Protein AF-A0A8T4RP47-F1 (afdb_monomer)

Foldseek 3Di:
DDPVVVVVVVVVVVVVVVVVVVVVVVVVVVVVPPPPPPVVVVVVQQQPDQQCCPAGLVQAPQANPHRPADADSNRDHPDRDDDDSNPPDD

Sequence (90 aa):
MDKKAMAMEFVIGMIILIVALITIILIYRSTLTDSGENLRQTQYDAFNDCDNDGVPNIRDRCCGTPTGDKVDLAGCSGRNDEQHTCCAKK

pLDDT: mean 78.77, std 13.99, range [42.34, 95.56]

Radius of gyration: 27.84 Å; Cα contacts (8 Å, |Δi|>4): 82; chains: 1; bounding box: 52×18×78 Å

Secondary structure (DSSP, 8-state):
--HHHHHHHHHHHHHHHHHHHHHHHHHHHHHHSTTSTHHHHHHHHHHS-SS-SSS-TTT-SSTTPPTTS---TTS--SS------TTS--

Mean predicted aligned error: 13.4 Å

Solvent-accessible surface area (backbone atoms only — not comparable to full-atom values): 5383 Å² total; per-residue (Å²): 133,62,70,66,59,60,51,48,55,54,52,52,53,52,51,53,52,52,51,51,51,51,50,51,52,54,51,54,54,63,70,65,59,80,82,64,69,70,74,60,49,60,61,52,53,32,73,36,50,72,48,54,50,83,40,36,45,74,53,35,74,28,33,72,36,59,61,81,52,76,48,50,96,37,26,41,38,97,68,87,53,77,85,57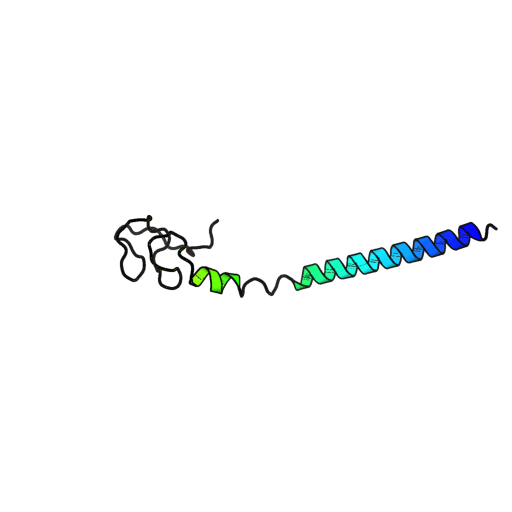,70,64,72,82,77,127

Structure (mmCIF, N/CA/C/O backbone):
data_AF-A0A8T4RP47-F1
#
_entry.id   AF-A0A8T4RP47-F1
#
loop_
_atom_site.group_PDB
_atom_site.id
_atom_site.type_symbol
_atom_site.label_atom_id
_atom_site.label_alt_id
_atom_site.label_comp_id
_atom_site.label_asym_id
_atom_site.label_entity_id
_atom_site.label_seq_id
_atom_site.pdbx_PDB_ins_code
_atom_site.Cartn_x
_atom_site.Cartn_y
_atom_site.Cartn_z
_atom_site.occupancy
_atom_site.B_iso_or_equiv
_atom_site.auth_seq_id
_atom_site.auth_comp_id
_atom_site.auth_asym_id
_atom_site.auth_atom_id
_atom_site.pdbx_PDB_model_num
ATOM 1 N N . MET A 1 1 ? 38.395 3.003 -51.844 1.00 58.91 1 MET A N 1
ATOM 2 C CA . MET A 1 1 ? 37.053 3.141 -51.236 1.00 58.91 1 MET A CA 1
ATOM 3 C C . MET A 1 1 ? 36.747 1.841 -50.527 1.00 58.91 1 MET A C 1
ATOM 5 O O . MET A 1 1 ? 36.327 0.874 -51.160 1.00 58.91 1 MET A O 1
ATOM 9 N N . ASP A 1 2 ? 37.071 1.782 -49.241 1.00 68.56 2 ASP A N 1
ATOM 10 C CA . ASP A 1 2 ? 37.017 0.537 -48.487 1.00 68.56 2 ASP A CA 1
ATOM 11 C C . ASP A 1 2 ? 35.565 0.181 -48.199 1.00 68.56 2 ASP A C 1
ATOM 13 O O . ASP A 1 2 ? 34.897 0.789 -47.367 1.00 68.56 2 ASP A O 1
ATOM 17 N N . LYS A 1 3 ? 35.065 -0.839 -48.902 1.00 70.25 3 LYS A N 1
ATOM 18 C CA . LYS A 1 3 ? 33.702 -1.370 -48.741 1.00 70.25 3 LYS A CA 1
ATOM 19 C C . LYS A 1 3 ? 33.393 -1.759 -47.285 1.00 70.25 3 LYS A C 1
ATOM 21 O O . LYS A 1 3 ? 32.233 -1.795 -46.893 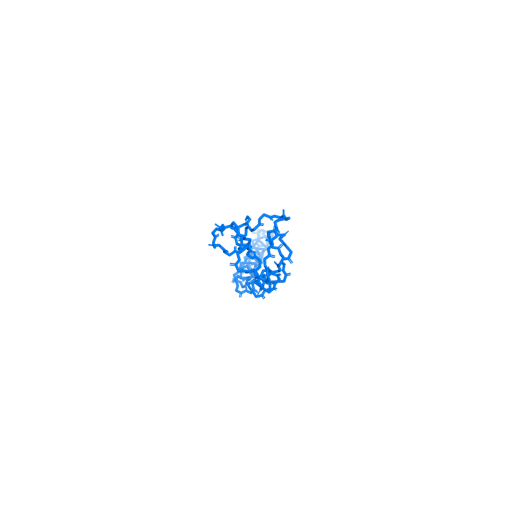1.00 70.25 3 LYS A O 1
ATOM 26 N N . LYS A 1 4 ? 34.435 -2.003 -46.478 1.00 71.94 4 LYS A N 1
ATOM 27 C CA . LYS A 1 4 ? 34.340 -2.269 -45.037 1.00 71.94 4 LYS A CA 1
ATOM 28 C C . LYS A 1 4 ? 33.993 -1.030 -44.209 1.00 71.94 4 LYS A C 1
ATOM 30 O O . LYS A 1 4 ? 33.232 -1.160 -43.260 1.00 71.94 4 LYS A O 1
ATOM 35 N N . ALA A 1 5 ? 34.482 0.152 -44.584 1.00 74.88 5 ALA A N 1
ATOM 36 C CA . ALA A 1 5 ? 34.139 1.401 -43.906 1.00 74.88 5 ALA A CA 1
ATOM 37 C C . ALA A 1 5 ? 32.666 1.766 -44.146 1.00 74.88 5 ALA A C 1
ATOM 39 O O . ALA A 1 5 ? 31.949 2.079 -43.206 1.00 74.88 5 ALA A O 1
ATOM 40 N N . MET A 1 6 ? 32.184 1.594 -45.383 1.00 70.50 6 MET A N 1
ATOM 41 C CA . MET A 1 6 ? 30.770 1.801 -45.723 1.00 70.50 6 MET A CA 1
ATOM 42 C C . MET A 1 6 ? 29.855 0.862 -44.918 1.00 70.50 6 MET A C 1
ATOM 44 O O . MET A 1 6 ? 28.833 1.296 -44.404 1.00 70.50 6 MET A O 1
ATOM 48 N N . ALA A 1 7 ? 30.238 -0.411 -44.751 1.00 78.81 7 ALA A N 1
ATOM 49 C CA . ALA A 1 7 ? 29.473 -1.374 -43.958 1.00 78.81 7 ALA A CA 1
ATOM 50 C C . ALA A 1 7 ? 29.465 -1.059 -42.449 1.00 78.81 7 ALA A C 1
ATOM 52 O O . ALA A 1 7 ? 28.446 -1.287 -41.800 1.00 78.81 7 ALA A O 1
ATOM 53 N N . MET A 1 8 ? 30.558 -0.524 -41.887 1.00 83.25 8 MET A N 1
ATOM 54 C CA . MET A 1 8 ? 30.599 -0.146 -40.467 1.00 83.25 8 MET A CA 1
ATOM 55 C C . MET A 1 8 ? 29.647 1.009 -40.143 1.00 83.25 8 MET A C 1
ATOM 57 O O . MET A 1 8 ? 28.946 0.933 -39.140 1.00 83.25 8 MET A O 1
ATOM 61 N N . GLU A 1 9 ? 29.532 2.014 -41.011 1.00 86.50 9 GLU A N 1
ATOM 62 C CA . GLU A 1 9 ? 28.601 3.135 -40.803 1.00 86.50 9 GLU A CA 1
ATOM 63 C C . GLU A 1 9 ? 27.124 2.691 -40.829 1.00 86.50 9 GLU A C 1
ATOM 65 O O . GLU A 1 9 ? 26.323 3.144 -40.012 1.00 86.50 9 GLU A O 1
ATOM 70 N N . PHE A 1 10 ? 26.753 1.733 -41.692 1.00 90.31 10 PHE A N 1
ATOM 71 C CA . PHE A 1 10 ? 25.396 1.161 -41.686 1.00 90.31 10 PHE A CA 1
ATOM 72 C C . PHE A 1 10 ? 25.104 0.361 -40.411 1.00 90.31 10 PHE A C 1
ATOM 74 O O . PHE A 1 10 ? 24.002 0.445 -39.869 1.00 90.31 10 PHE A O 1
ATOM 81 N N . VAL A 1 11 ? 26.081 -0.401 -39.912 1.00 90.31 11 VAL A N 1
ATOM 82 C CA . VAL A 1 11 ? 25.933 -1.179 -38.673 1.00 90.31 11 VAL A CA 1
ATOM 83 C C . VAL A 1 11 ? 25.815 -0.253 -37.461 1.00 90.31 11 VAL A C 1
ATOM 85 O O . VAL A 1 11 ? 24.934 -0.455 -36.628 1.00 90.31 11 VAL A O 1
ATOM 88 N N . ILE A 1 12 ? 26.635 0.799 -37.391 1.00 91.19 12 ILE A N 1
ATOM 89 C CA . ILE A 1 12 ? 26.561 1.820 -36.338 1.00 91.19 12 ILE A CA 1
ATOM 90 C C . ILE A 1 12 ? 25.199 2.526 -36.377 1.00 91.19 12 ILE A C 1
ATOM 92 O O . ILE A 1 12 ? 24.550 2.657 -35.339 1.00 91.19 12 ILE A O 1
ATOM 96 N N . GLY A 1 13 ? 24.708 2.894 -37.565 1.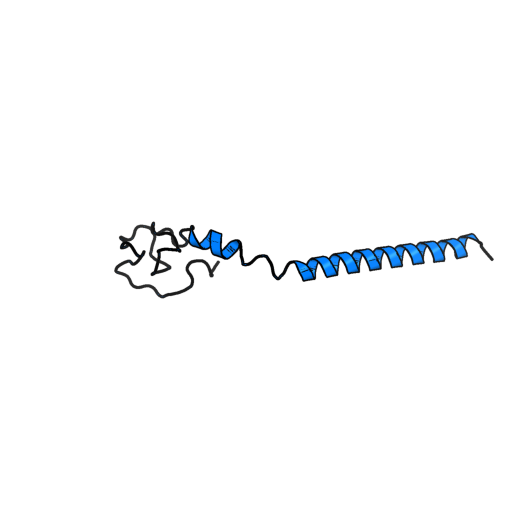00 91.62 13 GLY A N 1
ATOM 97 C CA . GLY A 1 13 ? 23.380 3.491 -37.732 1.00 91.62 13 GLY A CA 1
ATOM 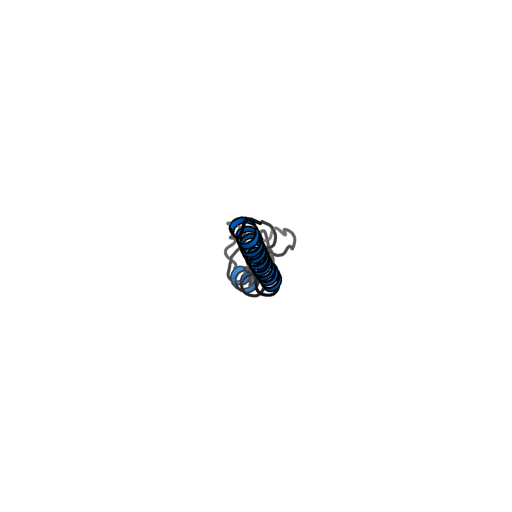98 C C . GLY A 1 13 ? 22.238 2.588 -37.250 1.00 91.62 13 GLY A C 1
ATOM 99 O O . GLY A 1 13 ? 21.331 3.054 -36.561 1.00 91.62 13 GLY A O 1
ATOM 100 N N . MET A 1 14 ? 22.301 1.285 -37.541 1.00 93.12 14 MET A N 1
ATOM 101 C CA . MET A 1 14 ? 21.306 0.313 -37.067 1.00 93.12 14 MET A CA 1
ATOM 102 C C . MET A 1 14 ? 21.350 0.137 -35.547 1.00 93.12 14 MET A C 1
ATOM 104 O O . MET A 1 14 ? 20.301 0.075 -34.911 1.00 93.12 14 MET A O 1
ATOM 108 N N . ILE A 1 15 ? 22.541 0.111 -34.945 1.00 94.25 15 ILE A N 1
ATOM 109 C CA . ILE A 1 15 ? 22.698 0.020 -33.486 1.00 94.25 15 ILE A CA 1
ATOM 110 C C . ILE A 1 15 ? 22.121 1.266 -32.806 1.00 94.25 15 ILE A C 1
ATOM 112 O O . ILE A 1 15 ? 21.371 1.132 -31.843 1.00 94.25 15 ILE A O 1
ATOM 116 N N . ILE A 1 16 ? 22.403 2.467 -33.320 1.00 94.88 16 ILE A N 1
ATOM 117 C CA . ILE A 1 16 ? 21.869 3.724 -32.769 1.00 94.88 16 ILE A CA 1
ATOM 118 C C . ILE A 1 16 ? 20.340 3.752 -32.862 1.00 94.88 16 ILE A C 1
ATOM 120 O O . ILE A 1 16 ? 19.679 4.119 -31.892 1.00 94.88 16 ILE A O 1
ATOM 124 N N . LEU A 1 17 ? 19.768 3.314 -33.988 1.00 94.88 17 LEU A N 1
ATOM 125 C CA . LEU A 1 17 ? 18.318 3.226 -34.162 1.00 94.88 17 LEU A CA 1
ATOM 126 C C . LEU A 1 17 ? 17.690 2.229 -33.178 1.00 94.88 17 LEU A C 1
ATOM 128 O O . LEU A 1 17 ? 16.689 2.543 -32.542 1.00 94.88 17 LEU A O 1
ATOM 132 N N . ILE A 1 18 ? 18.290 1.050 -33.009 1.00 95.56 18 ILE A N 1
ATOM 133 C CA . ILE A 1 18 ? 17.809 0.031 -32.068 1.00 95.56 18 ILE A CA 1
ATOM 134 C C . ILE A 1 18 ? 17.888 0.546 -30.627 1.00 95.56 18 ILE A C 1
ATOM 136 O O . ILE A 1 18 ? 16.920 0.414 -29.882 1.00 95.56 18 ILE A O 1
ATOM 140 N N . VAL A 1 19 ? 19.000 1.175 -30.238 1.00 95.50 19 VAL A N 1
ATOM 14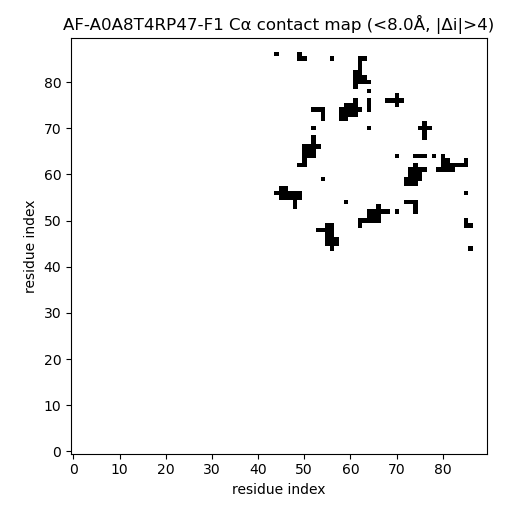1 C CA . VAL A 1 19 ? 19.168 1.762 -28.901 1.00 95.50 19 VAL A CA 1
ATOM 142 C C . VAL A 1 19 ? 18.143 2.869 -28.665 1.00 95.50 19 VAL A C 1
ATOM 144 O O . VAL A 1 19 ? 17.515 2.875 -27.612 1.00 95.50 19 VAL A O 1
ATOM 147 N N . ALA A 1 20 ? 17.908 3.750 -29.641 1.00 95.50 20 ALA A N 1
ATOM 148 C CA . ALA A 1 20 ? 16.897 4.800 -29.548 1.00 95.50 20 ALA A CA 1
ATOM 149 C C . ALA A 1 20 ? 15.475 4.233 -29.409 1.00 95.50 20 ALA A C 1
ATOM 151 O O . ALA A 1 20 ? 14.690 4.714 -28.600 1.00 95.50 20 ALA A O 1
ATOM 152 N N . LEU A 1 21 ? 15.134 3.181 -30.156 1.00 95.25 21 LEU A N 1
ATOM 153 C CA . LEU A 1 21 ? 13.829 2.530 -30.035 1.00 95.25 21 LEU A CA 1
ATOM 154 C C . LEU A 1 21 ? 13.668 1.845 -28.673 1.00 95.25 21 LEU A C 1
ATOM 156 O O . LEU A 1 21 ? 12.623 1.984 -28.043 1.00 95.25 21 LEU A O 1
ATOM 160 N N . ILE A 1 22 ? 14.704 1.159 -28.182 1.00 94.31 22 ILE A N 1
ATOM 161 C CA . ILE A 1 22 ? 14.696 0.533 -26.854 1.00 94.31 22 ILE A CA 1
ATOM 162 C C . ILE A 1 22 ? 14.531 1.593 -25.761 1.00 94.31 22 ILE A C 1
ATOM 164 O O . ILE A 1 22 ? 13.697 1.418 -24.875 1.00 94.31 22 ILE A O 1
ATOM 168 N N . THR A 1 23 ? 15.268 2.705 -25.817 1.00 92.88 23 THR A N 1
ATOM 169 C CA . THR A 1 23 ? 15.146 3.773 -24.814 1.00 92.88 23 THR A CA 1
ATOM 170 C C . THR A 1 23 ? 13.774 4.439 -24.864 1.00 92.88 23 THR A C 1
ATOM 172 O O . THR A 1 23 ? 13.167 4.617 -23.812 1.00 92.88 23 THR A O 1
ATOM 175 N N . ILE A 1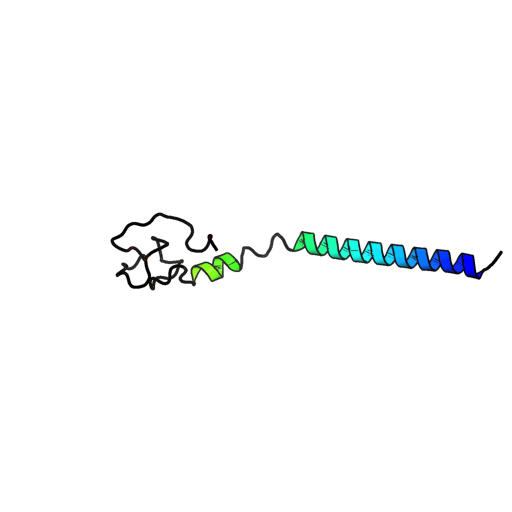 24 ? 13.229 4.718 -26.052 1.00 91.94 24 ILE A N 1
ATOM 176 C CA . ILE A 1 24 ? 11.867 5.252 -26.221 1.00 91.94 24 ILE A CA 1
ATOM 177 C C . ILE A 1 24 ? 10.820 4.294 -25.632 1.00 91.94 24 ILE A C 1
ATOM 179 O O . ILE A 1 24 ? 9.924 4.739 -24.915 1.00 91.94 24 ILE A O 1
ATOM 183 N N . ILE A 1 25 ? 10.946 2.983 -25.869 1.00 91.38 25 ILE A N 1
ATOM 184 C CA . ILE A 1 25 ? 10.045 1.965 -25.301 1.00 91.38 25 ILE A CA 1
ATOM 185 C C . ILE A 1 25 ? 10.128 1.954 -23.769 1.00 91.38 25 ILE A C 1
ATOM 187 O O . ILE A 1 25 ? 9.096 1.914 -23.100 1.00 91.38 25 ILE A O 1
ATOM 191 N N . LEU A 1 26 ? 11.334 2.002 -23.194 1.00 89.62 26 LEU A N 1
ATOM 192 C CA . LEU A 1 26 ? 11.524 2.006 -21.739 1.00 89.62 26 LEU A CA 1
ATOM 193 C C . LEU A 1 26 ? 10.983 3.287 -21.087 1.00 89.62 26 LEU A C 1
ATOM 195 O O . LEU A 1 26 ? 10.320 3.206 -20.052 1.00 89.62 26 LEU A O 1
ATOM 199 N N . ILE A 1 27 ? 11.187 4.445 -21.721 1.00 86.62 27 ILE A N 1
ATOM 200 C CA . ILE A 1 27 ? 10.619 5.726 -21.280 1.00 86.62 27 ILE A CA 1
ATOM 201 C C . ILE A 1 27 ? 9.088 5.658 -21.314 1.00 86.62 27 ILE A C 1
ATOM 203 O O . ILE A 1 27 ? 8.438 5.963 -20.315 1.00 86.62 27 ILE A O 1
ATOM 207 N N . TYR A 1 28 ? 8.494 5.175 -22.407 1.00 87.81 28 TYR A N 1
ATOM 208 C CA . TYR A 1 28 ? 7.039 5.066 -22.524 1.00 87.81 28 TYR A CA 1
ATOM 209 C C . TYR A 1 28 ? 6.431 4.115 -21.477 1.00 87.81 28 TYR A C 1
ATOM 211 O O . TYR A 1 28 ? 5.389 4.415 -20.890 1.00 87.81 28 TYR A O 1
ATOM 219 N N . ARG A 1 29 ? 7.109 3.002 -21.157 1.00 85.81 29 ARG A N 1
ATOM 220 C CA . ARG A 1 29 ? 6.694 2.105 -20.062 1.00 85.81 29 ARG A CA 1
ATOM 221 C C . ARG A 1 29 ? 6.716 2.798 -18.702 1.00 85.81 29 ARG A C 1
ATOM 223 O O . ARG A 1 29 ? 5.775 2.604 -17.941 1.00 85.81 29 ARG A O 1
ATOM 230 N N . SER A 1 30 ? 7.737 3.611 -18.423 1.00 73.25 30 SER A N 1
ATOM 231 C CA . SER A 1 30 ? 7.827 4.362 -17.162 1.00 73.25 30 SER A CA 1
ATOM 232 C C . SER A 1 30 ? 6.712 5.404 -17.005 1.00 73.25 30 SER A C 1
ATOM 234 O O . SER A 1 30 ? 6.242 5.634 -15.897 1.00 73.25 30 SER A O 1
ATOM 236 N N . THR A 1 31 ? 6.212 5.975 -18.109 1.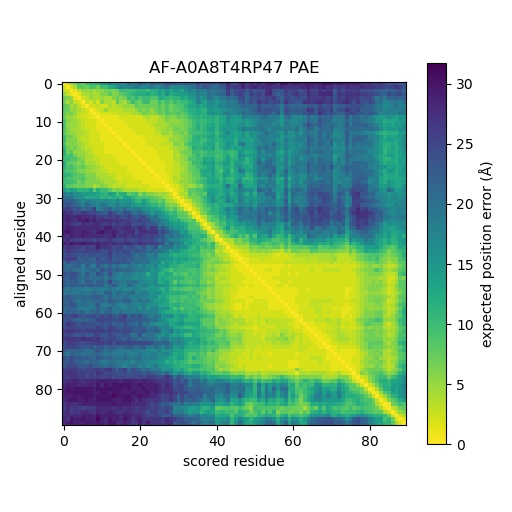00 67.81 31 THR A N 1
ATOM 237 C CA . THR A 1 31 ? 5.108 6.953 -18.074 1.00 67.81 31 THR A CA 1
ATOM 238 C C . THR A 1 31 ? 3.715 6.334 -17.922 1.00 67.81 31 THR A C 1
ATOM 240 O O . THR A 1 31 ? 2.773 7.039 -17.575 1.00 67.81 31 THR A O 1
ATOM 243 N N . LEU A 1 32 ? 3.555 5.029 -18.167 1.00 64.25 32 LEU A N 1
ATOM 244 C CA . LEU A 1 32 ? 2.267 4.336 -18.017 1.00 64.25 32 LEU A CA 1
ATOM 245 C C . LEU A 1 32 ? 2.057 3.727 -16.621 1.00 64.25 32 LEU A C 1
ATOM 247 O O . LEU A 1 32 ? 0.940 3.328 -16.298 1.00 64.25 32 LEU A O 1
ATOM 251 N N . THR A 1 33 ? 3.096 3.650 -15.788 1.00 60.28 33 THR A N 1
ATOM 252 C CA . THR A 1 33 ? 3.024 3.022 -14.457 1.00 60.28 33 THR A CA 1
ATOM 253 C C . THR A 1 33 ? 2.541 3.944 -13.332 1.00 60.28 33 THR A C 1
ATOM 255 O O . THR A 1 33 ? 2.300 3.455 -12.236 1.00 60.28 33 THR A O 1
ATOM 258 N N . ASP A 1 34 ? 2.317 5.237 -13.579 1.00 58.41 34 ASP A N 1
ATOM 259 C CA . ASP A 1 34 ? 2.052 6.218 -12.505 1.00 58.41 34 ASP A CA 1
ATOM 260 C C . ASP A 1 34 ? 0.559 6.439 -12.170 1.00 58.41 34 ASP A C 1
ATOM 262 O O . ASP A 1 34 ? 0.201 7.240 -11.315 1.00 58.41 34 ASP A O 1
ATOM 266 N N . SER A 1 35 ? -0.355 5.730 -12.841 1.00 66.62 35 SER A N 1
ATOM 267 C CA . SER A 1 35 ? -1.811 5.900 -12.648 1.00 66.62 35 SER A CA 1
ATOM 268 C C . SER A 1 35 ? -2.516 4.682 -12.039 1.00 66.62 35 SER A C 1
ATOM 270 O O . SER A 1 35 ? -3.728 4.710 -11.833 1.00 66.62 35 SER A O 1
ATOM 272 N N . GLY A 1 36 ? -1.772 3.615 -11.722 1.00 55.62 36 GLY A N 1
ATOM 273 C CA . GLY A 1 36 ? -2.343 2.333 -11.294 1.00 55.62 36 GLY A CA 1
ATOM 274 C C . GLY A 1 36 ? -2.044 1.888 -9.859 1.00 55.62 36 GLY A C 1
ATOM 275 O O . GLY A 1 36 ? -2.726 0.992 -9.366 1.00 55.62 36 GLY A O 1
ATOM 276 N N . GLU A 1 37 ? -1.068 2.477 -9.163 1.00 59.62 37 GLU A N 1
ATOM 277 C CA . GLU A 1 37 ? -0.593 1.931 -7.875 1.00 59.62 37 GLU A CA 1
ATOM 278 C C . GLU A 1 37 ? -1.296 2.479 -6.622 1.00 59.62 37 GLU A C 1
ATOM 280 O O . GLU A 1 37 ? -0.984 2.066 -5.511 1.00 59.62 37 GLU A O 1
ATOM 285 N N . ASN A 1 38 ? -2.320 3.327 -6.761 1.00 59.44 38 ASN A N 1
ATOM 286 C CA . ASN A 1 38 ? -3.042 3.867 -5.596 1.00 59.44 38 ASN A CA 1
ATOM 287 C C . ASN A 1 38 ? -4.328 3.093 -5.215 1.00 59.44 38 ASN A C 1
ATOM 289 O O . ASN A 1 38 ? -4.937 3.343 -4.178 1.00 59.44 38 ASN A O 1
ATOM 293 N N . LEU A 1 39 ? -4.740 2.105 -6.019 1.00 60.31 39 LEU A N 1
ATOM 294 C CA . LEU A 1 39 ? -5.943 1.291 -5.755 1.00 60.31 39 LEU A CA 1
ATOM 295 C C . LEU A 1 39 ? -5.666 0.011 -4.953 1.00 60.31 39 LEU A C 1
ATOM 297 O O . LEU A 1 39 ? -6.601 -0.596 -4.440 1.00 60.31 39 LEU A O 1
ATOM 301 N N . ARG A 1 40 ? -4.400 -0.413 -4.834 1.00 57.81 40 ARG A N 1
ATOM 302 C CA . ARG A 1 40 ? -4.016 -1.550 -3.974 1.00 57.81 40 ARG A CA 1
ATOM 303 C C . ARG A 1 40 ? -3.468 -1.130 -2.619 1.00 57.81 40 ARG A C 1
ATOM 305 O O . ARG A 1 40 ? -3.643 -1.874 -1.661 1.00 57.81 40 ARG A O 1
ATOM 312 N N . GLN A 1 41 ? -2.859 0.050 -2.533 1.00 60.12 41 GLN A N 1
ATOM 313 C CA . GLN A 1 41 ? -2.277 0.530 -1.284 1.00 60.12 41 GLN A CA 1
ATOM 314 C C . GLN A 1 41 ? -3.371 0.947 -0.290 1.00 60.12 41 GLN A C 1
ATOM 316 O O . GLN A 1 41 ? -3.437 0.426 0.816 1.00 60.12 41 GLN A O 1
ATOM 321 N N . THR A 1 42 ? -4.341 1.744 -0.742 1.00 59.47 42 THR A N 1
ATOM 322 C CA . THR A 1 42 ? -5.468 2.215 0.084 1.00 59.47 42 THR A CA 1
ATOM 323 C C . THR A 1 42 ? -6.352 1.090 0.629 1.00 59.47 42 THR A C 1
ATOM 325 O O . THR A 1 42 ? -6.881 1.198 1.734 1.00 59.47 42 THR A O 1
ATOM 328 N N . GLN A 1 43 ? -6.500 -0.012 -0.112 1.00 66.62 43 GLN A N 1
ATOM 329 C CA . GLN A 1 43 ? -7.288 -1.155 0.346 1.00 66.62 43 GLN A CA 1
ATOM 330 C C . GLN A 1 43 ? -6.529 -2.032 1.352 1.00 66.62 43 GLN A C 1
ATOM 332 O O . GLN A 1 43 ? -7.159 -2.601 2.239 1.00 66.62 43 GLN A O 1
ATOM 337 N N . TYR A 1 44 ? -5.202 -2.146 1.234 1.00 71.06 44 TYR A N 1
ATOM 338 C CA . TYR A 1 44 ? -4.379 -2.901 2.183 1.00 71.06 44 TYR A CA 1
ATOM 339 C C . TYR A 1 44 ? -4.214 -2.148 3.508 1.00 71.06 44 TYR A C 1
ATOM 341 O O . TYR A 1 44 ? -4.361 -2.738 4.578 1.00 71.06 44 TYR A O 1
ATOM 349 N N . ASP A 1 45 ? -4.015 -0.832 3.436 1.00 74.75 45 ASP A N 1
ATOM 350 C CA . ASP A 1 45 ? -3.857 0.019 4.614 1.00 74.75 45 ASP A CA 1
ATOM 351 C C . ASP A 1 45 ? -5.128 0.028 5.477 1.00 74.75 45 ASP A C 1
ATOM 353 O O . ASP A 1 45 ? -5.035 0.033 6.699 1.00 74.75 45 ASP A O 1
ATOM 357 N N . ALA A 1 46 ? -6.317 -0.066 4.872 1.00 79.44 46 ALA A N 1
ATOM 358 C CA . ALA A 1 46 ? -7.587 -0.107 5.599 1.00 79.44 46 ALA A CA 1
ATOM 359 C C . ALA A 1 46 ? -7.719 -1.322 6.543 1.00 79.44 46 ALA A C 1
ATOM 361 O O . ALA A 1 46 ? -8.310 -1.209 7.616 1.00 79.44 46 ALA A O 1
ATOM 362 N N . PHE A 1 47 ? -7.186 -2.487 6.164 1.00 86.88 47 PHE A N 1
ATOM 363 C CA . PHE A 1 47 ? -7.242 -3.692 7.005 1.00 86.88 47 PHE A CA 1
ATOM 364 C C . PHE A 1 47 ? -6.067 -3.815 7.978 1.00 86.88 47 PHE A C 1
ATOM 366 O O . PHE A 1 47 ? -6.124 -4.656 8.874 1.00 86.88 47 PHE A O 1
ATOM 373 N N . ASN A 1 48 ? -5.019 -3.011 7.804 1.00 88.88 48 ASN A N 1
ATOM 374 C CA . ASN A 1 48 ? -3.905 -2.952 8.738 1.00 88.88 48 ASN A CA 1
ATOM 375 C C . ASN A 1 48 ? -4.296 -2.183 10.016 1.00 88.88 48 ASN A C 1
ATOM 377 O O . ASN A 1 48 ? -5.299 -1.475 10.035 1.00 88.88 48 ASN A O 1
ATOM 381 N N . ASP A 1 49 ? -3.490 -2.315 11.062 1.00 89.38 49 ASP A N 1
ATOM 382 C CA . ASP A 1 49 ? -3.537 -1.513 12.288 1.00 89.38 49 ASP A CA 1
ATOM 383 C C . ASP A 1 49 ? -2.180 -0.788 12.384 1.00 89.38 49 ASP A C 1
ATOM 385 O O . ASP A 1 49 ? -1.129 -1.432 12.451 1.00 89.38 49 ASP A O 1
ATOM 389 N N . CYS A 1 50 ? -2.171 0.537 12.201 1.00 86.31 50 CYS A N 1
ATOM 390 C CA . CYS A 1 50 ? -0.928 1.292 11.990 1.00 86.31 50 CYS A CA 1
ATOM 391 C C . CYS A 1 50 ? -0.250 1.747 13.294 1.00 86.31 50 CYS A C 1
ATOM 393 O O . CYS A 1 50 ? 0.984 1.814 13.328 1.00 86.31 50 CYS A O 1
ATOM 395 N N . ASP A 1 51 ? -1.005 2.001 14.360 1.00 86.25 51 ASP A N 1
ATOM 396 C CA . ASP A 1 51 ? -0.495 2.317 15.703 1.00 86.25 51 ASP A CA 1
ATOM 397 C C . ASP A 1 51 ? -0.501 1.108 16.656 1.00 86.25 51 ASP A C 1
ATOM 399 O O . ASP A 1 51 ? 0.131 1.146 17.717 1.00 86.25 51 ASP A O 1
ATOM 403 N N . ASN A 1 52 ? -1.045 -0.024 16.204 1.00 89.88 52 ASN A N 1
ATOM 404 C CA . ASN A 1 52 ? -1.084 -1.294 16.922 1.00 89.88 52 ASN A CA 1
ATOM 405 C C . ASN A 1 52 ? -1.838 -1.179 18.250 1.00 89.88 52 ASN A C 1
ATOM 407 O O . ASN A 1 52 ? -1.420 -1.761 19.258 1.00 89.88 52 ASN A O 1
ATOM 411 N N . ASP A 1 53 ? -2.925 -0.415 18.268 1.00 88.94 53 ASP A N 1
ATOM 412 C CA . ASP A 1 53 ? -3.791 -0.269 19.437 1.00 88.94 53 ASP A CA 1
ATOM 413 C C . ASP A 1 53 ? -4.848 -1.387 19.556 1.00 88.94 53 ASP A C 1
ATOM 415 O O . ASP A 1 53 ? -5.500 -1.536 20.596 1.00 88.94 53 ASP A O 1
ATOM 419 N N . GLY A 1 54 ? -4.957 -2.233 18.525 1.00 90.12 54 GLY A N 1
ATOM 420 C CA . GLY A 1 54 ? -5.896 -3.344 18.431 1.00 90.12 54 GLY A CA 1
ATOM 421 C C . GLY A 1 54 ? -7.134 -3.055 17.578 1.00 90.12 54 GLY A C 1
ATOM 422 O O . GLY A 1 54 ? -7.993 -3.940 17.456 1.00 90.12 54 GLY A O 1
ATOM 423 N N . VAL A 1 55 ? -7.246 -1.868 16.979 1.00 91.25 55 VAL A N 1
ATOM 424 C CA . VAL A 1 55 ? -8.346 -1.452 16.108 1.00 91.25 55 VAL A CA 1
ATOM 425 C C . VAL A 1 55 ? -7.821 -1.217 14.683 1.00 91.25 55 VAL A C 1
ATOM 427 O O . VAL A 1 55 ? -7.008 -0.340 14.441 1.00 91.25 55 VAL A O 1
ATOM 430 N N . PRO A 1 56 ? -8.301 -1.973 13.675 1.00 90.44 56 PRO A N 1
ATOM 431 C CA . PRO A 1 56 ? -7.871 -1.764 12.293 1.00 90.44 56 PRO A CA 1
ATOM 432 C C . PRO A 1 56 ? -8.226 -0.362 11.785 1.00 90.44 56 PRO A C 1
ATOM 434 O O . PRO A 1 56 ? -9.316 0.135 12.077 1.00 90.44 56 PRO A O 1
ATOM 437 N N . ASN A 1 57 ? -7.398 0.201 10.904 1.00 87.94 57 ASN A N 1
ATOM 438 C CA . ASN A 1 57 ? -7.528 1.565 10.370 1.00 87.94 57 ASN A CA 1
ATOM 439 C C . ASN A 1 57 ? -8.903 1.868 9.744 1.00 87.94 57 ASN A C 1
ATOM 441 O O . ASN A 1 57 ? -9.366 3.002 9.759 1.00 87.94 57 ASN A O 1
ATOM 445 N N . ILE A 1 58 ? -9.593 0.867 9.181 1.00 87.19 58 ILE A N 1
ATOM 446 C CA . ILE A 1 58 ? -10.961 1.028 8.647 1.00 87.19 58 ILE A CA 1
ATOM 447 C C . ILE A 1 58 ? -12.010 1.342 9.731 1.00 87.19 58 ILE A C 1
ATOM 449 O O . ILE A 1 58 ? -13.118 1.774 9.412 1.00 87.19 58 ILE A O 1
ATOM 453 N N . ARG A 1 59 ? -11.700 1.082 11.005 1.00 89.06 59 ARG A N 1
ATOM 454 C CA . ARG A 1 59 ? -12.570 1.326 12.168 1.00 89.06 59 ARG A CA 1
ATOM 455 C C . ARG A 1 59 ? -11.980 2.309 13.170 1.00 89.06 59 ARG A C 1
ATOM 457 O O . ARG A 1 59 ? -12.742 2.834 13.981 1.00 89.06 59 ARG A O 1
ATOM 464 N N . ASP A 1 60 ? -10.678 2.533 13.113 1.00 88.88 60 ASP A N 1
ATOM 465 C CA . ASP A 1 60 ? -9.988 3.461 13.986 1.00 88.88 60 ASP A CA 1
ATOM 466 C C . ASP A 1 60 ? -10.260 4.919 13.566 1.00 88.88 60 ASP A C 1
ATOM 468 O O . ASP A 1 60 ? -10.117 5.315 12.407 1.00 88.88 60 ASP A O 1
ATOM 472 N N . ARG A 1 61 ? -10.746 5.711 14.523 1.00 87.00 61 ARG A N 1
ATOM 473 C CA . ARG A 1 61 ? -11.052 7.140 14.376 1.00 87.00 61 ARG A CA 1
ATOM 474 C C . ARG A 1 61 ? -9.991 8.030 15.023 1.00 87.00 61 ARG A C 1
ATOM 476 O O . ARG A 1 61 ? -10.068 9.251 14.854 1.00 87.00 61 ARG A O 1
ATOM 483 N N . CYS A 1 62 ? -9.061 7.453 15.774 1.00 88.75 62 CYS A N 1
ATOM 484 C CA . CYS A 1 62 ? -8.119 8.140 16.637 1.00 88.75 62 CYS A CA 1
ATOM 485 C C . CYS A 1 62 ? -6.702 7.605 16.414 1.00 88.75 62 CYS A C 1
ATOM 487 O O . CYS A 1 62 ? -6.156 6.919 17.261 1.00 88.75 62 CYS A O 1
ATOM 489 N N . CYS A 1 63 ? -6.080 7.996 15.303 1.00 85.06 63 CYS A N 1
ATOM 490 C CA . CYS A 1 63 ? -4.730 7.544 14.995 1.00 85.06 63 CYS A CA 1
ATOM 491 C C . CYS A 1 63 ? -3.698 7.971 16.048 1.00 85.06 63 CYS A C 1
ATOM 493 O O . CYS A 1 63 ? -3.715 9.103 16.540 1.00 85.06 63 CYS A O 1
ATOM 495 N N . GLY A 1 64 ? -2.701 7.118 16.256 1.00 83.81 64 GLY A N 1
ATOM 496 C CA . GLY A 1 64 ? -1.586 7.369 17.160 1.00 83.81 64 GLY A CA 1
ATOM 497 C C . GLY A 1 64 ? -1.884 7.002 18.607 1.00 83.81 64 GLY A C 1
ATOM 498 O O . GLY A 1 64 ? -1.182 7.479 19.501 1.00 83.81 64 GLY A O 1
ATOM 499 N N . THR A 1 65 ? -2.885 6.161 18.856 1.00 86.75 65 THR A N 1
ATOM 500 C CA . THR A 1 65 ? -3.131 5.623 20.190 1.00 86.75 65 THR A CA 1
ATOM 501 C C . THR A 1 65 ? -1.941 4.784 20.659 1.00 86.75 65 THR A C 1
ATOM 503 O O . THR A 1 65 ? -1.441 3.914 19.943 1.00 86.75 65 THR A O 1
ATOM 506 N N . PRO A 1 66 ? -1.427 5.026 21.879 1.00 83.75 66 PRO A N 1
ATOM 507 C CA . PRO A 1 66 ? -0.318 4.240 22.391 1.00 83.75 66 PRO A CA 1
ATOM 508 C C . PRO A 1 66 ? -0.686 2.756 22.491 1.00 83.75 66 PRO A C 1
ATOM 510 O O . PRO A 1 66 ? -1.673 2.394 23.133 1.00 83.75 66 PRO A O 1
ATOM 513 N N . THR A 1 67 ? 0.156 1.880 21.938 1.00 83.12 67 THR A N 1
ATOM 514 C CA . THR A 1 67 ? -0.003 0.430 22.088 1.00 83.12 67 THR A CA 1
ATOM 515 C C . THR A 1 67 ? -0.159 0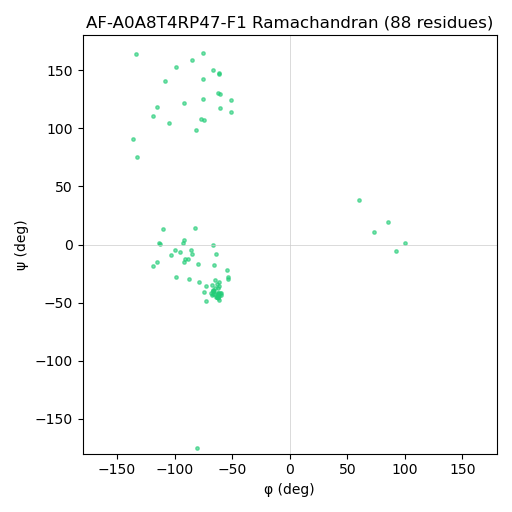.049 23.564 1.00 83.12 67 THR A C 1
ATOM 517 O O . THR A 1 67 ? 0.702 0.346 24.397 1.00 83.12 67 THR A O 1
ATOM 520 N N . GLY A 1 68 ? -1.245 -0.653 23.886 1.00 83.81 68 GLY A N 1
ATOM 521 C CA . GLY A 1 68 ? -1.549 -1.113 25.242 1.00 83.81 68 GLY A CA 1
ATOM 522 C C . GLY A 1 68 ? -2.424 -0.167 26.070 1.00 83.81 68 GLY A C 1
ATOM 523 O O . GLY A 1 68 ? -2.851 -0.559 27.161 1.00 83.81 68 GLY A O 1
ATOM 524 N N . ASP A 1 69 ? -2.741 1.030 25.567 1.00 86.81 69 ASP A N 1
ATOM 525 C CA . ASP A 1 69 ? -3.814 1.835 26.145 1.00 86.81 69 ASP A CA 1
ATOM 526 C C . ASP A 1 69 ? -5.174 1.156 25.923 1.00 86.81 69 ASP A C 1
ATOM 528 O O . ASP A 1 69 ? -5.402 0.414 24.968 1.00 86.81 69 ASP A O 1
ATOM 532 N N . LYS A 1 70 ? -6.106 1.387 26.854 1.00 89.06 70 LYS A N 1
ATOM 533 C CA . LYS A 1 70 ? -7.486 0.927 26.683 1.00 89.06 70 LYS A CA 1
ATOM 5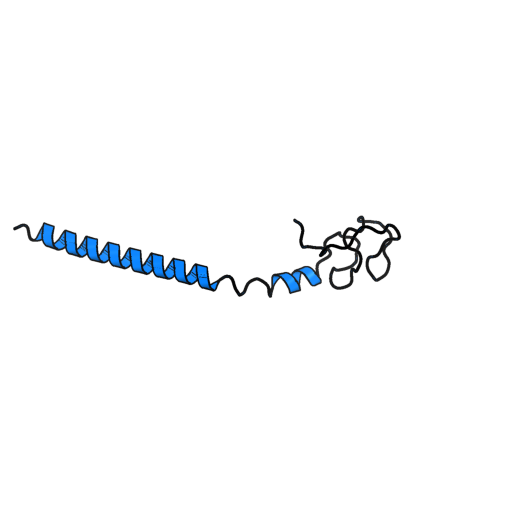34 C C . LYS A 1 70 ? -8.191 1.855 25.707 1.00 89.06 70 LYS A C 1
ATOM 536 O O . LYS A 1 70 ? -8.528 2.981 26.074 1.00 89.06 70 LYS A O 1
ATOM 541 N N . VAL A 1 71 ? -8.441 1.343 24.514 1.00 89.56 71 VAL A N 1
ATOM 542 C CA . VAL A 1 71 ? -9.202 2.026 23.472 1.00 89.56 71 VAL A CA 1
ATOM 543 C C . VAL A 1 71 ? -10.646 1.538 23.434 1.00 89.56 71 VAL A C 1
ATOM 545 O O . VAL A 1 71 ? -10.968 0.430 23.881 1.00 89.56 71 VAL A O 1
ATOM 548 N N . ASP A 1 72 ? -11.545 2.402 22.972 1.00 90.50 72 ASP A N 1
ATOM 549 C CA . ASP A 1 72 ? -12.934 2.038 22.717 1.00 90.50 72 ASP A CA 1
ATOM 550 C C . ASP A 1 72 ? -13.099 1.325 21.358 1.00 90.50 72 ASP A C 1
ATOM 552 O O . ASP A 1 72 ? -12.137 1.026 20.655 1.00 90.50 72 ASP A O 1
ATOM 556 N N . LEU A 1 73 ? -14.342 1.030 20.961 1.00 90.06 73 LEU A N 1
ATOM 557 C CA . LEU A 1 73 ? -14.630 0.351 19.685 1.00 90.06 73 LEU A CA 1
ATOM 558 C C . LEU A 1 73 ? -14.233 1.155 18.440 1.00 90.06 73 LEU A C 1
ATOM 560 O O . LEU A 1 73 ? -14.351 0.644 17.325 1.00 90.06 73 LEU A O 1
ATOM 564 N N . ALA A 1 74 ? -13.838 2.407 18.623 1.00 88.56 74 ALA A N 1
ATOM 565 C CA . ALA A 1 74 ? -13.398 3.291 17.572 1.00 88.56 74 ALA A CA 1
ATOM 566 C C . ALA A 1 74 ? -11.902 3.601 17.630 1.00 88.56 74 ALA A C 1
ATOM 568 O O . ALA A 1 74 ? -11.493 4.554 16.976 1.00 88.56 74 ALA A O 1
ATOM 569 N N . GLY A 1 75 ? -11.122 2.852 18.414 1.00 88.12 75 GLY A N 1
ATOM 570 C CA . GLY A 1 75 ? -9.681 3.084 18.548 1.00 88.12 75 GLY A CA 1
ATOM 571 C C . GLY A 1 75 ? -9.356 4.328 19.365 1.00 88.12 75 GLY A C 1
ATOM 572 O O . GLY A 1 75 ? -8.224 4.762 19.427 1.00 88.12 75 GLY A O 1
ATOM 573 N N . CYS A 1 76 ? -10.331 4.940 20.042 1.00 89.50 76 CYS A N 1
ATOM 574 C CA . CYS A 1 76 ? -10.072 6.153 20.802 1.00 89.50 76 CYS A CA 1
ATOM 575 C C . CYS A 1 76 ? -9.709 5.822 22.247 1.00 89.50 76 CYS A C 1
ATOM 577 O O . CYS A 1 76 ? -10.492 5.217 22.988 1.00 89.50 76 CYS A O 1
ATOM 579 N N . SER A 1 77 ? -8.523 6.264 22.664 1.00 86.94 77 SER A N 1
ATOM 580 C CA . SER A 1 77 ? -8.146 6.312 24.074 1.00 86.94 77 SER A CA 1
ATOM 581 C C . SER A 1 77 ? -8.662 7.612 24.713 1.00 86.94 77 SER A C 1
ATOM 583 O O . SER A 1 77 ? -8.909 8.610 24.037 1.00 86.94 77 SER A O 1
ATOM 585 N N . GLY A 1 78 ? -8.802 7.645 26.040 1.00 76.19 78 GLY A N 1
ATOM 586 C CA . GLY A 1 78 ? -9.128 8.882 26.768 1.00 76.19 78 GLY A CA 1
ATOM 587 C C . GLY A 1 78 ? -8.024 9.952 26.723 1.00 76.19 78 GLY A C 1
ATOM 588 O O . GLY A 1 78 ? -8.185 11.007 27.336 1.00 76.19 78 GLY A O 1
ATOM 589 N N . ARG A 1 79 ? -6.899 9.665 26.052 1.00 65.75 79 ARG A N 1
ATOM 590 C CA . ARG A 1 79 ? -5.816 10.592 25.732 1.00 65.75 79 ARG A CA 1
ATOM 591 C C . ARG A 1 79 ? -5.932 10.930 24.250 1.00 65.75 79 ARG A C 1
ATOM 593 O O . ARG A 1 79 ? -5.720 10.104 23.371 1.00 65.75 79 ARG A O 1
ATOM 600 N N . ASN A 1 80 ? -6.428 12.126 24.015 1.00 58.31 80 ASN A N 1
ATOM 601 C CA . ASN A 1 80 ? -6.789 12.646 22.713 1.00 58.31 80 ASN A CA 1
ATOM 602 C C . ASN A 1 80 ? -5.538 13.171 22.003 1.00 58.31 80 ASN A C 1
ATOM 604 O O . ASN A 1 80 ? -5.140 14.311 22.236 1.00 58.31 80 ASN A O 1
ATOM 608 N N . ASP A 1 81 ? -4.986 12.341 21.120 1.00 56.72 81 ASP A N 1
ATOM 609 C CA . ASP A 1 81 ? -3.852 12.666 20.260 1.00 56.72 81 ASP A CA 1
ATOM 610 C C . ASP A 1 81 ? -4.352 12.819 18.801 1.00 56.72 81 ASP A C 1
ATOM 612 O O . ASP A 1 81 ? -5.313 12.180 18.371 1.00 56.72 81 ASP A O 1
ATOM 616 N N . GLU A 1 82 ? -3.810 13.803 18.082 1.00 56.47 82 GLU A N 1
ATOM 617 C CA . GLU A 1 82 ? -4.459 14.467 16.942 1.00 56.47 82 GLU A CA 1
ATOM 618 C C . GLU A 1 82 ? -4.518 13.682 15.618 1.00 56.47 82 GLU A C 1
ATOM 620 O O . GLU A 1 82 ? -3.556 13.064 15.158 1.00 56.47 82 GLU A O 1
ATOM 625 N N . GLN A 1 83 ? -5.660 13.863 14.943 1.00 52.25 83 GLN A N 1
ATOM 626 C CA . GLN A 1 83 ? -6.029 13.333 13.631 1.00 52.25 83 GLN A CA 1
ATOM 627 C C . GLN A 1 83 ? -4.984 13.595 12.534 1.00 52.25 83 GLN A C 1
ATOM 629 O O . GLN A 1 83 ? -4.805 14.712 12.050 1.00 52.25 83 GLN A O 1
ATOM 634 N N . HIS A 1 84 ? -4.389 12.509 12.052 1.00 54.25 84 HIS A N 1
ATOM 635 C CA . HIS A 1 84 ? -3.696 12.399 10.771 1.00 54.25 84 HIS A CA 1
ATOM 636 C C . HIS A 1 84 ? -4.166 11.112 10.086 1.00 54.25 84 HIS A C 1
ATOM 638 O O . HIS A 1 84 ? -4.729 10.253 10.741 1.00 54.25 84 HIS A O 1
ATOM 644 N N . THR A 1 85 ? -3.948 10.930 8.784 1.00 59.16 85 THR A N 1
ATOM 645 C CA . THR A 1 85 ? -4.162 9.615 8.155 1.00 59.16 85 THR A CA 1
ATOM 646 C C . THR A 1 85 ? -3.242 8.585 8.821 1.00 59.16 85 THR A C 1
ATOM 648 O O . THR A 1 85 ? -2.023 8.739 8.715 1.00 59.16 85 THR A O 1
ATOM 651 N N . CYS A 1 86 ? -3.803 7.550 9.467 1.00 69.56 86 CYS A N 1
ATOM 652 C CA . CYS A 1 86 ? -3.066 6.651 10.372 1.00 69.56 86 CYS A CA 1
ATOM 653 C C . CYS A 1 86 ? -1.800 6.026 9.750 1.00 69.56 86 CYS A C 1
ATOM 655 O O . CYS A 1 86 ? -0.829 5.776 10.455 1.00 69.56 86 CYS A O 1
ATOM 657 N N . CYS A 1 87 ? -1.755 5.836 8.425 1.00 67.19 87 CYS A N 1
ATOM 658 C CA . CYS A 1 87 ? -0.606 5.234 7.734 1.00 67.19 87 CYS A CA 1
ATOM 659 C C . CYS A 1 87 ? 0.171 6.184 6.804 1.00 67.19 87 CYS A C 1
ATOM 661 O O . CYS A 1 87 ? 1.146 5.763 6.189 1.00 67.19 87 CYS A O 1
ATOM 663 N N . ALA A 1 88 ? -0.211 7.463 6.678 1.00 59.91 88 ALA A N 1
ATOM 664 C CA . ALA A 1 88 ? 0.421 8.376 5.710 1.00 59.91 88 ALA A CA 1
ATOM 665 C C . ALA A 1 88 ? 1.736 9.015 6.198 1.00 59.91 88 ALA A C 1
ATOM 667 O O . ALA A 1 88 ? 2.206 9.986 5.604 1.00 59.91 88 ALA A O 1
ATOM 668 N N . LYS A 1 89 ? 2.336 8.505 7.278 1.00 47.53 89 LYS A N 1
ATOM 669 C CA . LYS A 1 89 ? 3.656 8.934 7.748 1.00 47.53 89 LYS A CA 1
ATOM 670 C C . LYS A 1 89 ? 4.502 7.728 8.144 1.00 47.53 89 LYS A C 1
ATOM 672 O O . LYS A 1 89 ? 4.506 7.315 9.300 1.00 47.53 89 LYS A O 1
ATOM 677 N N . LYS A 1 90 ? 5.258 7.210 7.182 1.00 42.34 90 LYS A N 1
ATOM 678 C CA . LYS A 1 90 ? 6.554 6.595 7.460 1.00 42.34 90 LYS A CA 1
ATOM 679 C C . LYS A 1 90 ? 7.615 7.251 6.596 1.00 42.34 90 LYS A C 1
ATOM 681 O O . LYS A 1 90 ? 7.315 7.494 5.408 1.00 42.34 90 LYS A O 1
#